Protein AF-A0A7W7AE46-F1 (afdb_monomer)

Structure (mmCIF, N/CA/C/O backbone):
data_AF-A0A7W7AE46-F1
#
_entry.id   AF-A0A7W7AE46-F1
#
loop_
_atom_site.group_PDB
_atom_site.id
_atom_site.type_symbol
_atom_site.label_atom_id
_atom_site.label_alt_id
_atom_site.label_comp_id
_atom_site.label_asym_id
_atom_site.label_entity_id
_atom_site.label_seq_id
_atom_site.pdbx_PDB_ins_code
_atom_site.Cartn_x
_atom_site.Cartn_y
_atom_site.Cartn_z
_atom_site.occupancy
_atom_site.B_iso_or_equiv
_atom_site.auth_seq_id
_atom_site.auth_comp_id
_atom_site.auth_asym_id
_atom_site.auth_atom_id
_atom_site.pdbx_PDB_model_num
ATOM 1 N N . MET A 1 1 ? 13.592 -5.765 4.347 1.00 70.12 1 MET A N 1
ATOM 2 C CA . MET A 1 1 ? 13.358 -6.942 3.480 1.00 70.12 1 MET A CA 1
ATOM 3 C C . MET A 1 1 ? 14.577 -7.118 2.583 1.00 70.12 1 MET A C 1
ATOM 5 O O . MET A 1 1 ? 15.063 -6.105 2.093 1.00 70.12 1 MET A O 1
ATOM 9 N N . ARG A 1 2 ? 15.098 -8.344 2.416 1.00 72.94 2 ARG A N 1
ATOM 10 C CA . ARG A 1 2 ? 16.173 -8.629 1.443 1.00 72.94 2 ARG A CA 1
ATOM 11 C C . ARG A 1 2 ? 15.575 -8.665 0.031 1.00 72.94 2 ARG A C 1
ATOM 13 O O . ARG A 1 2 ? 14.439 -9.100 -0.109 1.00 72.94 2 ARG A O 1
ATOM 20 N N . ASP A 1 3 ? 16.308 -8.174 -0.962 1.00 80.75 3 ASP A N 1
ATOM 21 C CA . ASP A 1 3 ? 15.956 -8.235 -2.391 1.00 80.75 3 ASP A CA 1
ATOM 22 C C . ASP A 1 3 ? 14.600 -7.622 -2.791 1.00 80.75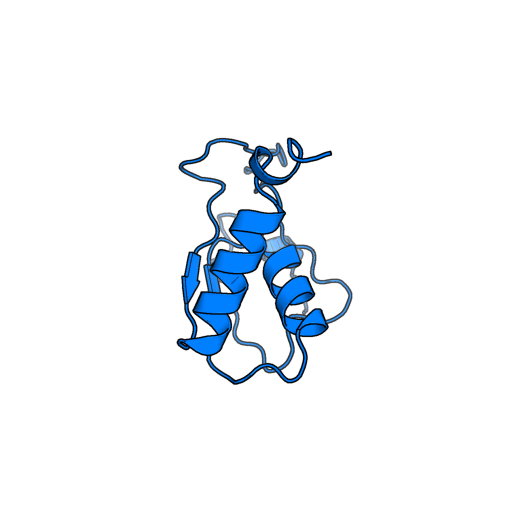 3 ASP A C 1
ATOM 24 O O . ASP A 1 3 ? 13.996 -8.015 -3.784 1.00 80.75 3 ASP A O 1
ATOM 28 N N . LYS A 1 4 ? 14.123 -6.616 -2.049 1.00 78.81 4 LYS A N 1
ATOM 29 C CA . LYS A 1 4 ? 12.846 -5.920 -2.311 1.00 78.81 4 LYS A CA 1
ATOM 30 C C . LYS A 1 4 ? 12.703 -5.367 -3.742 1.00 78.81 4 LYS A C 1
ATOM 32 O O . LYS A 1 4 ? 11.583 -5.185 -4.198 1.00 78.81 4 LYS A O 1
ATOM 37 N N . GLU A 1 5 ? 13.813 -5.096 -4.427 1.00 82.88 5 GLU A N 1
ATOM 38 C CA . GLU A 1 5 ? 13.837 -4.580 -5.804 1.00 82.88 5 GLU A CA 1
ATOM 39 C C . GLU A 1 5 ? 13.337 -5.615 -6.818 1.00 82.88 5 GLU A C 1
ATOM 41 O O . GLU A 1 5 ? 12.698 -5.246 -7.799 1.00 82.88 5 GLU A O 1
ATOM 46 N N . LYS A 1 6 ? 13.518 -6.914 -6.531 1.00 88.31 6 LYS A N 1
ATOM 47 C CA . LYS A 1 6 ? 13.016 -8.009 -7.376 1.00 88.31 6 LYS A CA 1
ATOM 48 C C . LYS A 1 6 ? 11.494 -8.047 -7.450 1.00 88.31 6 LYS A C 1
ATOM 50 O O . LYS A 1 6 ? 10.950 -8.586 -8.395 1.00 88.31 6 LYS A O 1
ATOM 55 N N . LEU A 1 7 ? 10.789 -7.442 -6.493 1.00 88.62 7 LEU A N 1
ATOM 56 C CA . LEU A 1 7 ? 9.324 -7.399 -6.498 1.00 88.62 7 LEU A CA 1
ATOM 57 C C . LEU A 1 7 ? 8.732 -6.578 -7.652 1.00 88.62 7 LEU A C 1
ATOM 59 O O . LEU A 1 7 ? 7.523 -6.630 -7.864 1.00 88.62 7 LEU A O 1
ATOM 63 N N . LEU A 1 8 ? 9.553 -5.780 -8.339 1.00 88.56 8 LEU A N 1
ATOM 64 C CA . LEU A 1 8 ? 9.163 -5.082 -9.564 1.00 88.56 8 LEU A CA 1
ATOM 65 C C . LEU A 1 8 ? 9.417 -5.921 -10.819 1.00 88.56 8 LEU A C 1
ATOM 67 O O . LEU A 1 8 ? 8.919 -5.569 -11.882 1.00 88.56 8 LEU A O 1
ATOM 71 N N . ASP A 1 9 ? 10.179 -7.007 -10.699 1.00 89.75 9 ASP A N 1
ATOM 72 C CA . ASP A 1 9 ? 10.444 -7.927 -11.793 1.00 89.75 9 ASP A CA 1
ATOM 73 C C . ASP A 1 9 ? 9.234 -8.846 -12.003 1.00 89.75 9 ASP A C 1
ATOM 75 O O . ASP A 1 9 ? 8.712 -9.481 -11.079 1.00 89.75 9 ASP A O 1
ATOM 79 N N . GLU A 1 10 ? 8.795 -8.939 -13.250 1.00 87.06 10 GLU A N 1
ATOM 80 C CA . GLU A 1 10 ? 7.722 -9.833 -13.660 1.00 87.06 10 GLU A CA 1
ATOM 81 C C . GLU A 1 10 ? 8.101 -11.308 -13.447 1.00 87.06 10 GLU A C 1
ATOM 83 O O . GLU A 1 10 ? 7.235 -12.118 -13.111 1.00 87.06 10 GLU A O 1
ATOM 88 N N . ALA A 1 11 ? 9.392 -11.643 -13.553 1.00 91.19 11 ALA A N 1
ATOM 89 C CA . ALA A 1 11 ? 9.912 -12.991 -13.349 1.00 91.19 11 ALA A CA 1
ATOM 90 C C . ALA A 1 11 ? 9.939 -13.427 -11.875 1.00 91.19 11 ALA A C 1
ATOM 92 O O . ALA A 1 11 ? 9.973 -14.627 -11.594 1.00 91.19 11 ALA A O 1
ATOM 93 N N . GLU A 1 12 ? 9.922 -12.490 -10.924 1.00 92.19 12 GLU A N 1
ATOM 94 C CA . GLU A 1 12 ? 9.833 -12.820 -9.502 1.00 92.19 12 GLU A CA 1
ATOM 95 C C . GLU A 1 12 ? 8.425 -13.357 -9.209 1.00 92.19 12 GLU A C 1
ATOM 97 O O . GLU A 1 12 ? 7.466 -12.642 -9.456 1.00 92.19 12 GLU A O 1
ATOM 102 N N . PRO A 1 13 ? 8.225 -14.578 -8.690 1.00 92.50 13 PRO A N 1
ATOM 103 C CA . PRO A 1 13 ? 6.881 -15.088 -8.404 1.00 92.50 13 PRO A CA 1
ATOM 104 C C . PRO A 1 13 ? 6.271 -14.524 -7.110 1.00 92.50 13 PRO A C 1
ATOM 106 O O . PRO A 1 13 ? 5.066 -14.665 -6.885 1.00 92.50 13 PRO A O 1
ATOM 109 N N . LEU A 1 14 ? 7.067 -13.906 -6.227 1.00 90.81 14 LEU A N 1
ATOM 110 C CA . LEU A 1 14 ? 6.575 -13.355 -4.967 1.00 90.81 14 LEU A CA 1
ATOM 111 C C . LEU A 1 14 ? 5.641 -12.154 -5.207 1.00 90.81 14 LEU A C 1
ATOM 113 O O . LEU A 1 14 ? 6.050 -11.097 -5.690 1.00 90.81 14 LEU A O 1
ATOM 117 N N . ARG A 1 15 ? 4.366 -12.314 -4.832 1.00 90.00 15 ARG A N 1
ATOM 118 C CA . ARG A 1 15 ? 3.316 -11.278 -4.950 1.00 90.00 15 ARG A CA 1
ATOM 119 C C . ARG A 1 15 ? 2.627 -10.932 -3.632 1.00 90.00 15 ARG A C 1
ATOM 121 O O . ARG A 1 15 ? 2.007 -9.881 -3.525 1.00 90.00 15 ARG A O 1
ATOM 128 N N . PHE A 1 16 ? 2.752 -11.795 -2.626 1.00 90.50 16 PHE A N 1
ATOM 129 C CA . PHE A 1 16 ? 2.085 -11.639 -1.336 1.00 90.50 16 PHE A CA 1
ATOM 130 C C . PHE A 1 16 ? 3.109 -11.453 -0.228 1.00 90.50 16 PHE A C 1
ATOM 132 O O . PHE A 1 16 ? 4.051 -12.233 -0.091 1.00 90.50 16 PHE A O 1
ATOM 139 N N . LEU A 1 17 ? 2.907 -10.414 0.576 1.00 88.00 17 LEU A N 1
ATOM 140 C CA . LEU A 1 17 ? 3.791 -10.051 1.673 1.00 88.00 17 LEU A CA 1
ATOM 141 C C . LEU A 1 17 ? 2.966 -9.942 2.946 1.00 88.00 17 LEU A C 1
ATOM 143 O O . LEU A 1 17 ? 2.043 -9.135 3.033 1.00 88.00 17 LEU A O 1
ATOM 147 N N . PHE A 1 18 ? 3.336 -10.730 3.947 1.00 87.19 18 PHE A N 1
ATOM 148 C CA . PHE A 1 18 ? 2.742 -10.668 5.275 1.00 87.19 18 PHE A CA 1
ATOM 149 C C . PHE A 1 18 ? 3.734 -10.012 6.220 1.00 87.19 18 PHE A C 1
ATOM 151 O O . PHE A 1 18 ? 4.906 -10.388 6.266 1.00 87.19 18 PHE A O 1
ATOM 158 N N . SER A 1 19 ? 3.277 -9.017 6.975 1.00 80.38 19 SER A N 1
ATOM 159 C CA . SER A 1 19 ? 4.143 -8.317 7.913 1.00 80.38 19 SER A CA 1
ATOM 160 C C . SER A 1 19 ? 3.406 -7.925 9.185 1.00 80.38 19 SER A C 1
ATOM 162 O O . SER A 1 19 ? 2.311 -7.373 9.142 1.00 80.38 19 SER A O 1
ATOM 164 N N . HIS A 1 20 ? 4.052 -8.149 10.332 1.00 75.12 20 HIS A N 1
ATOM 165 C CA . HIS A 1 20 ? 3.568 -7.693 11.640 1.00 75.12 20 HIS A CA 1
ATOM 166 C C . HIS A 1 20 ? 3.816 -6.189 11.873 1.00 75.12 20 HIS A C 1
ATOM 168 O O . HIS A 1 20 ? 3.315 -5.576 12.814 1.00 75.12 20 HIS A O 1
ATOM 174 N N . SER A 1 21 ? 4.632 -5.553 11.043 1.00 67.25 21 SER A N 1
ATOM 175 C CA . SER A 1 21 ? 4.816 -4.103 11.035 1.00 67.25 21 SER A CA 1
ATOM 176 C C . SER A 1 21 ? 4.687 -3.654 9.593 1.00 67.25 21 SER A C 1
ATOM 178 O O . SER A 1 21 ? 5.405 -4.196 8.754 1.00 67.25 21 SER A O 1
ATOM 180 N N . ALA A 1 22 ? 3.794 -2.702 9.299 1.00 62.19 22 ALA A N 1
ATOM 181 C CA . ALA A 1 22 ? 3.774 -2.028 8.000 1.00 62.19 22 ALA A CA 1
ATOM 182 C C . ALA A 1 22 ? 5.228 -1.743 7.604 1.00 62.19 22 ALA A C 1
ATOM 184 O O . ALA A 1 22 ? 5.998 -1.248 8.430 1.00 62.19 22 ALA A O 1
ATOM 185 N N . LEU A 1 23 ? 5.619 -2.271 6.446 1.00 63.53 23 LEU A N 1
ATOM 186 C CA . LEU A 1 23 ? 6.998 -2.570 6.075 1.00 63.53 23 LEU A CA 1
ATOM 187 C C . LEU A 1 23 ? 7.917 -1.400 6.463 1.00 63.53 23 LEU A C 1
ATOM 189 O O . LEU A 1 23 ? 7.744 -0.283 5.987 1.00 63.53 23 LEU A O 1
ATOM 193 N N . ARG A 1 24 ? 8.819 -1.659 7.422 1.00 58.94 24 ARG A N 1
ATOM 194 C CA . ARG A 1 24 ? 9.675 -0.640 8.052 1.00 58.94 24 ARG A CA 1
ATOM 195 C C . ARG A 1 24 ? 10.551 0.083 7.019 1.00 58.94 24 ARG A C 1
ATOM 197 O O . ARG A 1 24 ? 10.676 -0.359 5.878 1.00 58.94 24 ARG A O 1
ATOM 204 N N . GLU A 1 25 ? 11.162 1.176 7.475 1.00 55.38 25 GLU A N 1
ATOM 205 C CA . GLU A 1 25 ? 12.089 2.065 6.765 1.00 55.38 25 GLU A CA 1
ATOM 206 C C . GLU A 1 25 ? 12.829 1.399 5.588 1.00 55.38 25 GLU A C 1
ATOM 208 O O . GLU A 1 25 ? 13.474 0.355 5.723 1.00 55.38 25 GLU A O 1
ATOM 213 N N . GLY A 1 26 ? 12.685 1.997 4.404 1.00 62.88 26 GLY A N 1
ATOM 214 C CA . GLY A 1 26 ? 13.223 1.469 3.153 1.00 62.88 26 GLY A CA 1
ATOM 215 C C . GLY A 1 26 ? 12.251 0.606 2.342 1.00 62.88 26 GLY A C 1
ATOM 216 O O . GLY A 1 26 ? 12.652 0.098 1.297 1.00 62.88 26 GLY A O 1
ATOM 217 N N . TRP A 1 27 ? 10.994 0.429 2.752 1.00 76.06 27 TRP A N 1
ATOM 218 C CA . TRP A 1 27 ? 9.963 -0.077 1.842 1.00 76.06 27 TRP A CA 1
ATOM 219 C C . TRP A 1 27 ? 9.563 0.997 0.826 1.00 76.06 27 TRP A C 1
ATOM 221 O O . TRP A 1 27 ? 8.972 2.015 1.184 1.00 76.06 27 TRP A O 1
ATOM 231 N N . ASP A 1 28 ? 9.903 0.765 -0.441 1.00 78.06 28 ASP A N 1
ATOM 232 C CA . ASP A 1 28 ? 9.652 1.706 -1.532 1.00 78.06 28 ASP A CA 1
ATOM 233 C C . ASP A 1 28 ? 9.180 0.981 -2.800 1.00 78.06 28 ASP A C 1
ATOM 235 O O . ASP A 1 28 ? 9.767 1.118 -3.866 1.00 78.06 28 ASP A O 1
ATOM 239 N N . ASN A 1 29 ? 8.143 0.144 -2.675 1.00 88.44 29 ASN A N 1
ATOM 240 C CA . ASN A 1 29 ? 7.524 -0.495 -3.835 1.00 88.44 29 ASN A CA 1
ATOM 241 C C . ASN A 1 29 ? 6.305 0.335 -4.293 1.00 88.44 29 ASN A C 1
ATOM 243 O O . ASN A 1 29 ? 5.344 0.440 -3.529 1.00 88.44 29 ASN A O 1
ATOM 247 N N . PRO A 1 30 ? 6.329 0.954 -5.488 1.00 91.06 30 PRO A N 1
ATOM 248 C CA . PRO A 1 30 ? 5.180 1.679 -6.033 1.00 91.06 30 PRO A CA 1
ATOM 2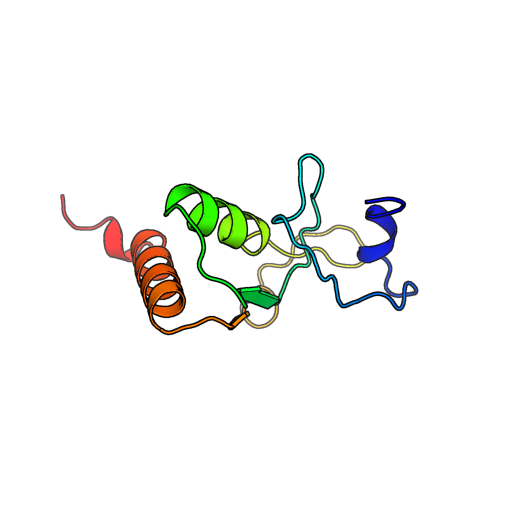49 C C . PRO A 1 30 ? 4.046 0.777 -6.546 1.00 91.06 30 PRO A C 1
ATOM 251 O O . PRO A 1 30 ? 2.944 1.266 -6.754 1.00 91.06 30 PRO A O 1
ATOM 254 N N . ASN A 1 31 ? 4.291 -0.519 -6.734 1.00 93.31 31 ASN A N 1
ATOM 255 C CA . ASN A 1 31 ? 3.351 -1.489 -7.297 1.00 93.31 31 ASN A CA 1
ATOM 256 C C . ASN A 1 31 ? 2.613 -2.247 -6.183 1.00 93.31 31 ASN A C 1
ATOM 258 O O . ASN A 1 31 ? 2.587 -3.477 -6.143 1.00 93.31 31 ASN A O 1
ATOM 262 N N . VAL A 1 32 ? 2.029 -1.500 -5.244 1.00 91.50 32 VAL A N 1
ATOM 263 C CA . VAL A 1 32 ? 1.186 -2.042 -4.171 1.00 91.50 32 VAL A CA 1
ATOM 264 C C . VAL A 1 32 ? -0.271 -1.772 -4.521 1.00 91.50 32 VAL A C 1
ATOM 266 O O . VAL A 1 32 ? -0.748 -0.652 -4.396 1.00 91.50 32 VAL A O 1
ATOM 269 N N . PHE A 1 33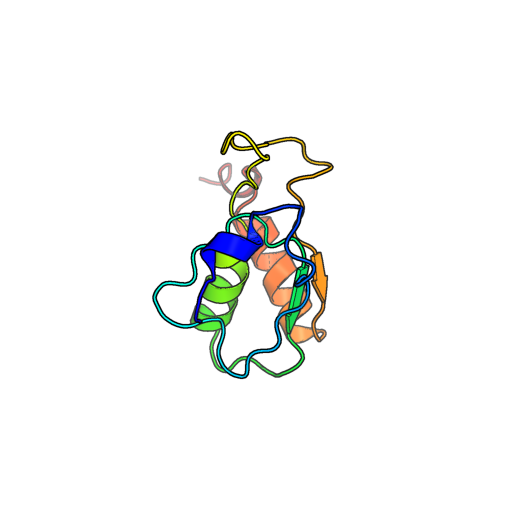 ? -0.983 -2.815 -4.941 1.00 93.06 33 PHE A N 1
ATOM 270 C CA . PHE A 1 33 ? -2.377 -2.704 -5.393 1.00 93.06 33 PHE A CA 1
ATOM 271 C C . PHE A 1 33 ? -3.396 -3.153 -4.348 1.00 93.06 33 PHE A C 1
ATOM 273 O O . PHE A 1 33 ? -4.588 -2.883 -4.484 1.00 93.06 33 PHE A O 1
ATOM 280 N N . GLN A 1 34 ? -2.949 -3.845 -3.300 1.00 92.44 34 GLN A N 1
ATOM 281 C CA . GLN A 1 34 ? -3.821 -4.322 -2.240 1.00 92.44 34 GLN A CA 1
ATOM 282 C C . GLN A 1 34 ? -3.153 -4.175 -0.878 1.00 92.44 34 GLN A C 1
ATOM 284 O O . GLN A 1 34 ? -1.994 -4.550 -0.695 1.00 92.44 34 GLN A O 1
ATOM 289 N N . ILE A 1 35 ? -3.910 -3.655 0.083 1.00 90.38 35 ILE A N 1
ATOM 290 C CA . ILE A 1 35 ? -3.535 -3.624 1.493 1.00 90.38 35 ILE A CA 1
ATOM 291 C C . ILE A 1 35 ? -4.617 -4.354 2.269 1.00 90.38 35 ILE A C 1
ATOM 293 O O . ILE A 1 35 ? -5.791 -4.002 2.198 1.00 90.38 35 ILE A O 1
ATOM 297 N N . CYS A 1 36 ? -4.205 -5.372 3.018 1.00 89.62 36 CYS A N 1
ATOM 298 C CA . CYS A 1 36 ? -5.082 -6.107 3.912 1.00 89.62 36 CYS A CA 1
ATOM 299 C C . CYS A 1 36 ? -4.697 -5.807 5.364 1.00 89.62 36 CYS A C 1
ATOM 301 O O . CYS A 1 36 ? -3.649 -6.247 5.844 1.00 89.62 36 CYS A O 1
ATOM 303 N N . ALA A 1 37 ? -5.526 -5.026 6.054 1.00 85.50 37 ALA A N 1
ATOM 304 C CA . ALA A 1 37 ? -5.355 -4.707 7.463 1.00 85.50 37 ALA A CA 1
ATOM 305 C C . ALA A 1 37 ? -6.153 -5.715 8.305 1.00 85.50 37 ALA A C 1
ATOM 307 O O . ALA A 1 37 ? -7.317 -5.508 8.619 1.00 85.50 37 ALA A O 1
ATOM 308 N N . LEU A 1 38 ? -5.506 -6.831 8.658 1.00 81.12 38 LEU A N 1
ATOM 309 C CA . LEU A 1 38 ? -6.107 -7.921 9.448 1.00 81.12 38 LEU A CA 1
ATOM 310 C C . LEU A 1 38 ? -6.130 -7.663 10.963 1.00 81.12 38 LEU A C 1
ATOM 312 O O . LEU A 1 38 ? -6.569 -8.517 11.729 1.00 81.12 38 LEU A O 1
ATOM 316 N N . ARG A 1 39 ? -5.582 -6.533 11.410 1.00 78.00 39 ARG A N 1
ATOM 317 C CA . ARG A 1 39 ? -5.492 -6.176 12.824 1.00 78.00 39 ARG A CA 1
ATOM 318 C C . ARG A 1 39 ? -5.871 -4.724 13.021 1.00 78.00 39 ARG A C 1
ATOM 320 O O . ARG A 1 39 ? -5.601 -3.889 12.155 1.00 78.00 39 ARG A O 1
ATOM 327 N N . GLU A 1 40 ? -6.325 -4.428 14.226 1.00 74.31 40 GLU A N 1
ATOM 328 C CA . GLU A 1 40 ? -6.566 -3.062 14.652 1.00 74.31 40 GLU A CA 1
ATOM 329 C C . GLU A 1 40 ? -5.246 -2.270 14.662 1.00 74.31 40 GLU A C 1
ATOM 331 O O . GLU A 1 40 ? -4.211 -2.703 15.189 1.00 74.31 40 GLU A O 1
ATOM 336 N N . MET A 1 41 ? -5.250 -1.111 14.007 1.00 75.38 41 MET A N 1
ATOM 337 C CA . MET A 1 41 ? -4.090 -0.225 13.960 1.00 75.38 41 MET A CA 1
ATOM 338 C C . MET A 1 41 ? -4.191 0.831 15.057 1.00 75.38 41 MET A C 1
ATOM 340 O O . MET A 1 41 ? -5.161 1.582 15.104 1.00 75.38 41 MET A O 1
ATOM 344 N N . ALA A 1 42 ? -3.139 0.925 15.876 1.00 72.62 42 ALA A N 1
ATOM 345 C CA . ALA A 1 42 ? -3.129 1.694 17.121 1.00 72.62 42 ALA A CA 1
ATOM 346 C C . ALA A 1 42 ? -3.308 3.216 16.974 1.00 72.62 42 ALA A C 1
ATOM 348 O O . ALA A 1 42 ? -3.731 3.861 17.925 1.00 72.62 42 ALA A O 1
ATOM 349 N N . THR A 1 43 ? -2.945 3.816 15.832 1.00 83.94 43 THR A N 1
ATOM 350 C CA . THR A 1 43 ? -3.081 5.270 15.628 1.00 83.94 43 THR A CA 1
ATOM 351 C C . THR A 1 43 ? -3.487 5.599 14.202 1.00 83.94 43 THR A C 1
ATOM 353 O O . THR A 1 43 ? -3.012 4.955 13.263 1.00 83.94 43 THR A O 1
ATOM 356 N N . GLU A 1 44 ? -4.281 6.657 14.035 1.00 84.31 44 GLU A N 1
ATOM 357 C CA . GLU A 1 44 ? -4.667 7.215 12.733 1.00 84.31 44 GLU A CA 1
ATOM 358 C C . GLU A 1 44 ? -3.443 7.537 11.858 1.00 84.31 44 GLU A C 1
ATOM 360 O O . GLU A 1 44 ? -3.383 7.168 10.685 1.00 84.31 44 GLU A O 1
ATOM 365 N N . ARG A 1 45 ? -2.393 8.122 12.454 1.00 85.44 45 ARG A N 1
ATOM 366 C CA . ARG A 1 45 ? -1.119 8.401 11.773 1.00 85.44 45 ARG A CA 1
ATOM 367 C C . ARG A 1 45 ? -0.531 7.149 11.122 1.00 85.44 45 ARG A C 1
ATOM 369 O O . ARG A 1 45 ? -0.066 7.210 9.986 1.00 85.44 45 ARG A O 1
ATOM 376 N N . SER A 1 46 ? -0.546 6.017 11.825 1.00 83.75 46 SER A N 1
ATOM 377 C CA . SER A 1 46 ? -0.061 4.750 11.275 1.00 83.75 46 SER A CA 1
ATOM 378 C C . SER A 1 46 ? -0.945 4.243 10.134 1.00 83.75 46 SER A C 1
ATOM 380 O O . SER A 1 46 ? -0.413 3.698 9.168 1.00 83.75 46 SER A O 1
ATOM 382 N N . ARG A 1 47 ? -2.270 4.439 10.215 1.00 86.62 47 ARG A N 1
ATOM 383 C CA . ARG A 1 47 ? -3.207 4.075 9.138 1.00 86.62 47 ARG A CA 1
ATOM 384 C C . ARG A 1 47 ? -2.924 4.885 7.877 1.00 86.62 47 ARG A C 1
ATOM 386 O O . ARG A 1 47 ? -2.722 4.302 6.814 1.00 86.62 47 ARG A O 1
ATOM 393 N N . ARG A 1 48 ? -2.794 6.209 8.023 1.00 87.50 48 ARG A N 1
ATOM 394 C CA . ARG A 1 48 ? -2.478 7.140 6.929 1.00 87.50 48 ARG A CA 1
ATOM 395 C C . ARG A 1 48 ? -1.142 6.809 6.265 1.00 87.50 48 ARG A C 1
ATOM 397 O O . ARG A 1 48 ? -1.050 6.808 5.043 1.00 87.50 48 ARG A O 1
ATOM 404 N N . GLN A 1 49 ? -0.115 6.483 7.051 1.00 85.44 49 GLN A N 1
ATOM 405 C CA . GLN A 1 49 ? 1.187 6.074 6.514 1.00 85.44 49 GLN A CA 1
ATOM 406 C C . GLN A 1 49 ? 1.100 4.772 5.711 1.00 85.44 49 GLN A C 1
ATOM 408 O O . GLN A 1 49 ? 1.637 4.713 4.607 1.00 85.44 49 GLN A O 1
ATOM 413 N N . LEU A 1 50 ? 0.403 3.753 6.229 1.00 85.31 50 LEU A N 1
ATOM 414 C CA . LEU A 1 50 ? 0.216 2.483 5.526 1.00 85.31 50 LEU A CA 1
ATOM 415 C C . LEU A 1 50 ? -0.472 2.691 4.169 1.00 85.31 50 LEU A C 1
ATOM 417 O O . LEU A 1 50 ? 0.056 2.234 3.157 1.00 85.31 50 LEU A O 1
ATOM 421 N N . LEU A 1 51 ? -1.590 3.425 4.135 1.00 87.62 51 LEU A N 1
ATOM 422 C CA . LEU A 1 51 ? -2.284 3.745 2.882 1.00 87.62 51 LEU A CA 1
ATOM 423 C C . LEU A 1 51 ? -1.408 4.576 1.940 1.00 87.62 51 LEU A C 1
ATOM 425 O O . LEU A 1 51 ? -1.339 4.281 0.751 1.00 87.62 51 LEU A O 1
ATOM 429 N N . GLY A 1 52 ? -0.654 5.543 2.467 1.00 87.56 52 GLY A N 1
ATOM 430 C CA . GLY A 1 52 ? 0.277 6.355 1.683 1.00 87.56 52 GLY A CA 1
ATOM 431 C C . GLY A 1 52 ? 1.337 5.543 0.927 1.00 87.56 52 GLY A C 1
ATOM 432 O O . GLY A 1 52 ? 1.781 5.965 -0.141 1.00 87.56 52 GLY A O 1
ATOM 433 N N . HIS A 1 53 ? 1.718 4.357 1.418 1.00 84.81 53 HIS A N 1
ATOM 434 C CA . HIS A 1 53 ? 2.595 3.450 0.670 1.00 84.81 53 HIS A CA 1
ATOM 435 C C . HIS A 1 53 ? 1.904 2.810 -0.542 1.00 84.81 53 HIS A C 1
ATOM 437 O O . HIS A 1 53 ? 2.575 2.563 -1.542 1.00 84.81 53 HIS A O 1
ATOM 443 N N . GLY A 1 54 ? 0.593 2.562 -0.467 1.00 88.25 54 GLY A N 1
ATOM 444 C CA . GLY A 1 54 ? -0.210 1.995 -1.555 1.00 88.25 54 GLY A CA 1
ATOM 445 C C . GLY A 1 54 ? -0.745 3.021 -2.559 1.00 88.25 54 GLY A C 1
ATOM 446 O O . GLY A 1 54 ? -1.096 2.656 -3.670 1.00 88.25 54 GLY A O 1
ATOM 447 N N . LEU A 1 55 ? -0.783 4.308 -2.203 1.00 89.31 55 LEU A N 1
ATOM 448 C CA . LEU A 1 55 ? -1.299 5.389 -3.064 1.00 89.31 55 LEU A CA 1
ATOM 449 C C . LEU A 1 55 ? -0.293 5.909 -4.105 1.00 89.31 55 LEU A C 1
ATOM 451 O O . LEU A 1 55 ? -0.521 6.920 -4.771 1.00 89.31 55 LEU A O 1
ATOM 455 N N . ARG A 1 56 ? 0.861 5.259 -4.241 1.00 89.81 56 ARG A N 1
ATOM 456 C CA . ARG A 1 56 ? 1.888 5.662 -5.203 1.00 89.81 56 ARG A CA 1
ATOM 457 C C . ARG A 1 56 ? 1.483 5.231 -6.606 1.00 89.81 56 ARG A C 1
ATOM 459 O O . ARG A 1 56 ? 0.942 4.151 -6.795 1.00 89.81 56 ARG A O 1
ATOM 466 N N . LEU A 1 57 ? 1.813 6.052 -7.603 1.00 93.00 57 LEU A N 1
ATOM 467 C CA . LEU A 1 57 ? 1.593 5.671 -8.998 1.00 93.00 57 LEU A CA 1
ATOM 468 C C . LEU A 1 57 ? 2.447 4.439 -9.340 1.00 93.00 57 LEU A C 1
ATOM 470 O O . LEU A 1 57 ? 3.673 4.524 -9.186 1.00 93.00 57 LEU A O 1
ATOM 474 N N . PRO A 1 58 ? 1.850 3.341 -9.824 1.00 94.25 58 PRO A N 1
ATOM 475 C CA . PRO A 1 58 ? 2.596 2.148 -10.191 1.00 94.25 58 PRO A CA 1
ATOM 476 C C . PRO A 1 58 ? 3.520 2.431 -11.377 1.00 94.25 58 PRO A C 1
ATOM 478 O O . PRO A 1 58 ? 3.300 3.368 -12.151 1.00 94.25 58 PRO A O 1
ATOM 481 N N . VAL A 1 59 ? 4.567 1.627 -11.511 1.00 94.44 59 VAL A N 1
ATOM 482 C CA . VAL A 1 59 ? 5.508 1.659 -12.633 1.00 94.44 59 VAL A CA 1
ATOM 483 C C . VAL A 1 59 ? 5.385 0.395 -13.475 1.00 94.44 59 VAL A C 1
ATOM 485 O O . VAL A 1 59 ? 5.088 -0.678 -12.950 1.00 94.44 59 VAL A O 1
ATOM 488 N N . ASP A 1 60 ? 5.613 0.532 -14.776 1.00 91.69 60 ASP A N 1
ATOM 489 C CA . ASP A 1 60 ? 5.766 -0.602 -15.689 1.00 91.69 60 ASP A CA 1
ATOM 490 C C . ASP A 1 60 ? 7.218 -1.122 -15.728 1.00 91.69 60 ASP A C 1
ATOM 492 O O . ASP A 1 60 ? 8.104 -0.619 -15.031 1.00 91.69 60 ASP A O 1
ATOM 496 N N . ASN A 1 61 ? 7.471 -2.117 -16.582 1.00 89.06 61 ASN A N 1
ATOM 497 C CA . ASN A 1 61 ? 8.787 -2.740 -16.768 1.00 89.06 61 ASN A CA 1
ATOM 498 C C . ASN A 1 61 ? 9.850 -1.770 -17.336 1.00 89.06 61 ASN A C 1
ATOM 500 O O . ASN A 1 61 ? 11.034 -2.098 -17.363 1.00 89.06 61 ASN A O 1
ATOM 504 N N . HIS A 1 62 ? 9.453 -0.571 -17.775 1.00 90.81 62 HIS A N 1
ATOM 505 C CA . HIS A 1 62 ? 10.350 0.505 -18.202 1.00 90.81 62 HIS A CA 1
ATOM 506 C C . HIS A 1 62 ? 10.544 1.572 -17.114 1.00 90.81 62 HIS A C 1
ATOM 508 O O . HIS A 1 62 ? 11.087 2.643 -17.389 1.00 90.81 62 HIS A O 1
ATOM 514 N N . ALA A 1 63 ? 10.100 1.294 -15.883 1.00 89.00 63 ALA A N 1
ATOM 515 C CA . ALA A 1 63 ? 10.085 2.220 -14.755 1.00 89.00 63 ALA A CA 1
ATOM 516 C C . ALA A 1 63 ? 9.255 3.498 -15.005 1.00 89.00 63 ALA A C 1
ATOM 518 O O . ALA A 1 63 ? 9.409 4.498 -14.294 1.00 89.00 63 ALA A O 1
ATOM 519 N N . LEU A 1 64 ? 8.343 3.483 -15.986 1.00 93.81 64 LEU A N 1
ATOM 520 C CA . LEU A 1 64 ? 7.474 4.615 -16.287 1.00 93.81 64 LEU A CA 1
ATOM 521 C C . LEU A 1 64 ? 6.214 4.561 -15.425 1.00 93.81 64 LEU A C 1
ATOM 523 O O . LEU A 1 64 ? 5.536 3.539 -15.330 1.00 93.81 64 LEU A O 1
ATOM 527 N N . ARG A 1 65 ? 5.876 5.695 -14.804 1.00 94.88 65 ARG A N 1
ATOM 528 C CA . ARG A 1 65 ? 4.688 5.828 -13.950 1.00 94.88 65 ARG A CA 1
ATOM 529 C C . ARG A 1 65 ? 3.414 5.734 -14.792 1.00 94.88 65 ARG A C 1
ATOM 531 O O . ARG A 1 65 ? 3.241 6.494 -15.746 1.00 94.88 65 ARG A O 1
ATOM 538 N N . ARG A 1 66 ? 2.488 4.861 -14.400 1.00 93.50 66 ARG A N 1
ATOM 539 C CA . ARG A 1 66 ? 1.180 4.675 -15.041 1.00 93.50 66 ARG A CA 1
ATOM 540 C C . ARG A 1 66 ? 0.098 5.401 -14.244 1.00 93.50 66 ARG A C 1
ATOM 542 O O . ARG A 1 66 ? 0.027 5.269 -13.028 1.00 93.50 66 ARG A O 1
ATOM 549 N N . ARG A 1 67 ? -0.736 6.175 -14.945 1.00 91.88 67 ARG A N 1
ATOM 550 C CA . ARG A 1 67 ? -1.859 6.952 -14.377 1.00 91.88 67 ARG A CA 1
ATOM 551 C C . ARG A 1 67 ? -3.234 6.404 -14.754 1.00 91.88 67 ARG A C 1
ATOM 553 O O . ARG A 1 67 ? -4.236 7.016 -14.417 1.00 91.88 67 ARG A O 1
ATOM 560 N N . ASP A 1 68 ? -3.264 5.307 -15.501 1.00 91.38 68 ASP A N 1
ATOM 561 C CA . ASP A 1 68 ? -4.504 4.655 -15.910 1.00 91.38 68 ASP A CA 1
ATOM 562 C C . ASP A 1 68 ? -5.307 4.268 -14.664 1.00 91.38 68 ASP A C 1
ATOM 564 O O . ASP A 1 68 ? -4.801 3.515 -13.835 1.00 91.38 68 ASP A O 1
ATOM 568 N N . GLU A 1 69 ? -6.525 4.789 -14.521 1.00 84.00 69 GLU A N 1
ATOM 569 C CA . GLU A 1 69 ? -7.376 4.564 -13.345 1.00 84.00 69 GLU A CA 1
ATOM 570 C C . GLU A 1 69 ? -7.729 3.083 -13.143 1.00 84.00 69 GLU A C 1
ATOM 572 O O . GLU A 1 69 ? -7.921 2.640 -12.010 1.00 84.00 69 GLU A O 1
ATOM 577 N N . GLY A 1 70 ? -7.758 2.287 -14.218 1.00 87.50 70 GLY A N 1
ATOM 578 C CA . GLY A 1 70 ? -7.978 0.844 -14.129 1.00 87.50 70 GLY A CA 1
ATOM 579 C C . GLY A 1 70 ? -6.805 0.096 -13.488 1.00 87.50 70 GLY A C 1
ATOM 580 O O . GLY A 1 70 ? -7.004 -0.972 -12.905 1.00 87.50 70 GLY A O 1
ATOM 581 N N . ILE A 1 71 ? -5.598 0.665 -13.567 1.00 86.62 71 ILE A N 1
ATOM 582 C CA . ILE A 1 71 ? -4.351 0.085 -13.048 1.00 86.62 71 ILE A CA 1
ATOM 583 C C . ILE A 1 71 ? -3.968 0.729 -11.713 1.00 86.62 71 ILE A C 1
ATOM 585 O O . ILE A 1 71 ? -3.650 0.032 -10.755 1.00 86.62 71 ILE A O 1
ATOM 589 N N . ALA A 1 72 ? -4.002 2.057 -11.627 1.00 91.38 72 ALA A N 1
ATOM 590 C CA . ALA A 1 72 ? -3.614 2.851 -10.466 1.00 91.38 72 ALA A CA 1
ATOM 591 C C . ALA A 1 72 ? -4.721 2.874 -9.396 1.00 91.38 72 ALA A C 1
ATOM 593 O O . ALA A 1 72 ? -5.166 3.932 -8.958 1.00 91.38 72 ALA A O 1
ATOM 594 N N . ARG 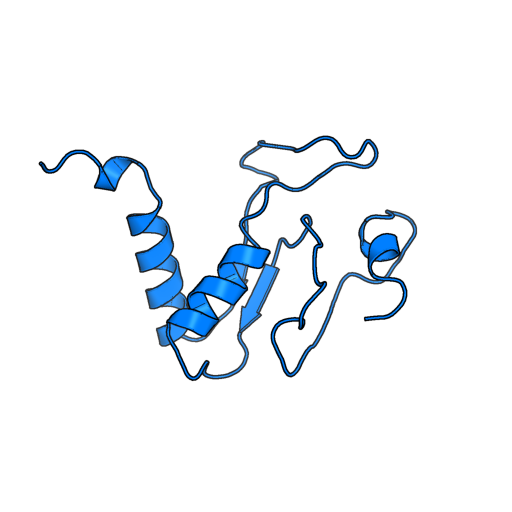A 1 73 ? -5.165 1.686 -8.979 1.00 92.00 73 ARG A N 1
ATOM 595 C CA . ARG A 1 73 ? -6.204 1.490 -7.970 1.00 92.00 73 ARG A CA 1
ATOM 596 C C . ARG A 1 73 ? -5.665 0.676 -6.801 1.00 92.00 73 ARG A C 1
ATOM 598 O O . ARG A 1 73 ? -5.205 -0.450 -6.980 1.00 92.00 73 ARG A O 1
ATOM 605 N N . LEU A 1 74 ? -5.794 1.231 -5.600 1.00 92.38 74 LEU A N 1
ATOM 606 C CA . LEU A 1 74 ? -5.495 0.548 -4.347 1.00 92.38 74 LEU A CA 1
ATOM 607 C C . LEU A 1 74 ? -6.777 -0.065 -3.774 1.00 92.38 74 LEU A C 1
ATOM 609 O O . LEU A 1 74 ? -7.741 0.642 -3.503 1.00 92.38 74 LEU A O 1
ATOM 613 N N . THR A 1 75 ? -6.781 -1.378 -3.560 1.00 92.31 75 THR A N 1
ATOM 614 C CA . THR A 1 75 ? -7.866 -2.080 -2.863 1.00 92.31 75 THR A CA 1
ATOM 615 C C . THR A 1 75 ? -7.515 -2.232 -1.389 1.00 92.31 75 THR A C 1
ATOM 617 O O . THR A 1 75 ? -6.502 -2.848 -1.049 1.00 92.31 75 THR A O 1
ATOM 620 N N . VAL A 1 76 ? -8.360 -1.707 -0.506 1.00 90.38 76 VAL A N 1
ATOM 621 C CA . VAL A 1 76 ? -8.195 -1.839 0.945 1.00 90.38 76 VAL A CA 1
ATOM 622 C C . VAL A 1 76 ? -9.170 -2.894 1.457 1.00 90.38 76 VAL A C 1
ATOM 624 O O . VAL A 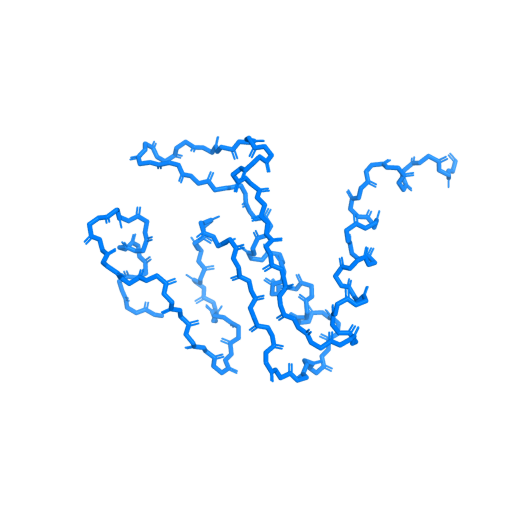1 76 ? -10.374 -2.785 1.255 1.00 90.38 76 VAL A O 1
ATOM 627 N N . ILE A 1 77 ? -8.642 -3.931 2.101 1.00 90.12 77 ILE A N 1
ATOM 628 C CA . ILE A 1 77 ? -9.421 -4.975 2.772 1.00 90.12 77 ILE A CA 1
ATOM 629 C C . ILE A 1 77 ? -9.180 -4.812 4.265 1.00 90.12 77 ILE A C 1
ATOM 631 O O . ILE A 1 77 ? -8.063 -5.034 4.735 1.00 90.12 77 ILE A O 1
ATOM 635 N N . ALA A 1 78 ? -10.203 -4.419 5.009 1.00 85.50 78 ALA A N 1
ATOM 636 C CA . ALA A 1 78 ? -10.072 -4.170 6.434 1.00 85.50 78 ALA A CA 1
ATOM 637 C C . ALA A 1 78 ? -11.401 -4.372 7.171 1.00 85.50 78 ALA A C 1
ATOM 639 O O . ALA A 1 78 ? -12.428 -4.648 6.548 1.00 85.50 78 ALA A O 1
ATOM 640 N N . ASP A 1 79 ? -11.363 -4.256 8.496 1.00 84.56 79 ASP A N 1
ATOM 641 C CA . ASP A 1 79 ? -12.571 -4.171 9.312 1.00 84.56 79 ASP A CA 1
ATOM 642 C C . ASP A 1 79 ? -13.334 -2.852 9.075 1.00 84.56 79 ASP A C 1
ATOM 644 O O . ASP A 1 79 ? -12.879 -1.956 8.359 1.00 84.56 79 ASP A O 1
ATOM 648 N N . THR A 1 80 ? -14.526 -2.740 9.666 1.00 81.69 80 THR A N 1
ATOM 649 C CA . THR A 1 80 ? -15.424 -1.590 9.482 1.00 81.69 80 THR A CA 1
ATOM 650 C C . THR A 1 80 ? -14.780 -0.257 9.873 1.00 81.69 80 THR A C 1
ATOM 652 O O . THR A 1 80 ? -14.987 0.751 9.198 1.00 81.69 80 THR A O 1
ATOM 655 N N . ASP A 1 81 ? -13.996 -0.242 10.951 1.00 82.56 81 ASP A N 1
ATOM 656 C CA . ASP A 1 81 ? -13.361 0.971 11.471 1.00 82.56 81 ASP A CA 1
ATOM 657 C C . ASP A 1 81 ? -12.287 1.491 10.506 1.00 82.56 81 ASP A C 1
ATOM 659 O O . ASP A 1 81 ? -12.253 2.670 10.147 1.00 82.56 81 ASP A O 1
ATOM 663 N N . TYR A 1 82 ? -11.442 0.597 9.998 1.00 83.12 82 TYR A N 1
ATOM 664 C CA . TYR A 1 82 ? -10.412 0.978 9.042 1.00 83.12 82 TYR A CA 1
ATOM 665 C C . TYR A 1 82 ? -10.978 1.286 7.647 1.00 83.12 82 TYR A C 1
ATOM 667 O O . TYR A 1 82 ? -10.446 2.157 6.958 1.00 83.12 82 TYR A O 1
ATOM 675 N N . ALA A 1 83 ? -12.050 0.606 7.226 1.00 83.31 83 ALA A N 1
ATOM 676 C CA . ALA A 1 83 ? -12.750 0.920 5.979 1.00 83.31 83 ALA A CA 1
ATOM 677 C C . ALA A 1 83 ? -13.303 2.354 5.999 1.00 83.31 83 ALA A C 1
ATOM 679 O O . ALA A 1 83 ? -13.056 3.115 5.067 1.00 83.31 83 ALA A O 1
ATOM 680 N N . THR A 1 84 ? -13.937 2.751 7.108 1.00 86.94 84 THR A N 1
ATOM 681 C CA . THR A 1 84 ? -14.461 4.114 7.300 1.00 86.94 84 THR A CA 1
ATOM 682 C C . THR A 1 84 ? -13.340 5.150 7.192 1.00 86.94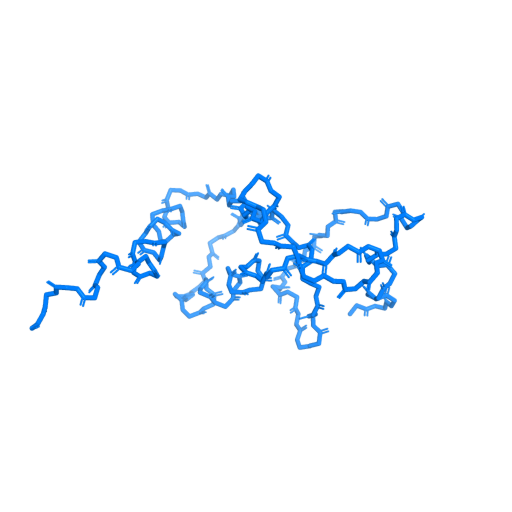 84 THR A C 1
ATOM 684 O O . THR A 1 84 ? -13.452 6.114 6.440 1.00 86.94 84 THR A O 1
ATOM 687 N N . PHE A 1 85 ? -12.206 4.900 7.854 1.00 86.62 85 PHE A N 1
ATOM 688 C CA . PHE A 1 85 ? -11.025 5.758 7.748 1.00 86.62 85 PHE A CA 1
ATOM 689 C C . PHE A 1 85 ? -10.497 5.887 6.303 1.00 86.62 85 PHE A C 1
ATOM 691 O O . PHE A 1 85 ? -10.070 6.966 5.889 1.00 86.62 85 PHE A O 1
ATOM 698 N N . ALA A 1 86 ? -10.491 4.798 5.526 1.00 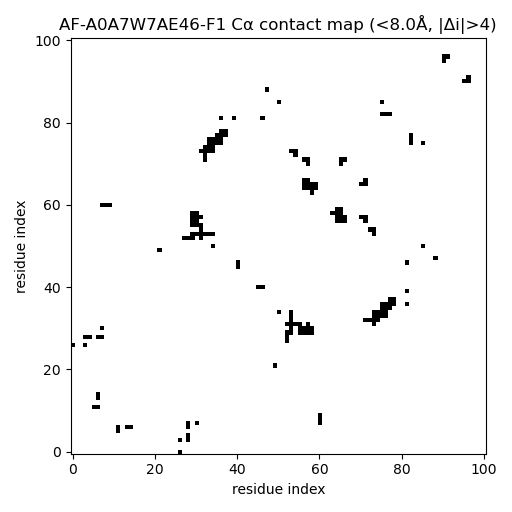85.88 86 ALA A N 1
ATOM 699 C CA . ALA A 1 86 ? -10.035 4.827 4.136 1.00 85.88 86 ALA A CA 1
ATOM 700 C C . ALA A 1 86 ? -10.961 5.674 3.242 1.00 85.88 86 ALA A C 1
ATOM 702 O O . ALA A 1 86 ? -10.465 6.437 2.410 1.00 85.88 86 ALA A O 1
ATOM 703 N N . ASP A 1 87 ? -12.275 5.587 3.450 1.00 87.50 87 ASP A N 1
ATOM 704 C CA . ASP A 1 87 ? -13.277 6.372 2.718 1.00 87.50 87 ASP A CA 1
ATOM 705 C C . ASP A 1 87 ? -13.200 7.870 3.061 1.00 87.50 87 ASP A C 1
ATOM 707 O O . ASP A 1 87 ? -13.250 8.733 2.174 1.00 87.50 87 ASP A O 1
ATOM 711 N N . GLU A 1 88 ? -13.010 8.196 4.342 1.00 89.19 88 GLU A N 1
ATOM 712 C CA . GLU A 1 88 ? -12.773 9.568 4.807 1.00 89.19 88 GLU A CA 1
ATOM 713 C C . GLU A 1 88 ? -11.506 10.155 4.172 1.00 89.19 88 GLU A C 1
ATOM 715 O O . GLU A 1 88 ? -11.537 11.258 3.621 1.00 89.19 88 GLU A O 1
ATOM 720 N N . LEU A 1 89 ? -10.407 9.391 4.167 1.00 87.69 89 LEU A N 1
ATOM 721 C CA . LEU A 1 89 ? -9.147 9.816 3.558 1.00 87.69 89 LEU A CA 1
ATOM 722 C C . LEU A 1 89 ? -9.287 10.033 2.044 1.00 87.69 89 LEU A C 1
ATOM 724 O O . LEU A 1 89 ? -8.765 11.010 1.509 1.00 87.69 89 LEU A O 1
ATOM 728 N N . GLN A 1 90 ? -9.994 9.144 1.342 1.00 86.94 90 GLN A N 1
ATOM 729 C CA . GLN A 1 90 ? -10.267 9.299 -0.089 1.00 86.94 90 GLN A CA 1
ATOM 730 C C . GLN A 1 90 ? -11.048 10.590 -0.368 1.00 86.94 90 GLN A C 1
ATOM 732 O O . GLN A 1 90 ? -10.765 11.289 -1.345 1.00 86.94 90 GLN A O 1
ATOM 737 N N . THR A 1 91 ? -12.008 10.920 0.494 1.00 89.75 91 THR A N 1
ATOM 738 C CA . THR A 1 91 ? -12.803 12.148 0.394 1.00 89.75 91 THR A CA 1
ATOM 739 C C . THR A 1 91 ? -11.942 13.390 0.629 1.00 89.75 91 THR A C 1
ATOM 741 O O . THR A 1 91 ? -12.015 14.327 -0.162 1.00 89.75 91 THR A O 1
ATOM 744 N N . GLU A 1 92 ? -11.077 13.378 1.648 1.00 88.69 92 GLU A N 1
ATOM 745 C CA . GLU A 1 92 ? -10.134 14.468 1.951 1.00 88.69 92 GLU A CA 1
ATOM 746 C C . GLU A 1 92 ? -9.169 14.749 0.787 1.00 88.69 92 GLU A C 1
ATOM 748 O O . GLU A 1 92 ? -8.900 15.903 0.459 1.00 88.69 92 GLU A O 1
ATOM 753 N N . LEU A 1 93 ? -8.651 13.695 0.150 1.00 84.50 93 LEU A N 1
ATOM 754 C CA . LEU A 1 93 ? -7.693 13.802 -0.955 1.00 84.50 93 LEU A CA 1
ATOM 755 C C . LEU A 1 93 ? -8.346 14.172 -2.292 1.00 84.50 93 LEU A C 1
ATOM 757 O O . LEU A 1 93 ? -7.650 14.575 -3.229 1.00 84.50 93 LEU A O 1
ATOM 761 N N . SER A 1 94 ? -9.663 14.010 -2.410 1.00 82.75 94 SER A N 1
ATOM 762 C CA . SER A 1 94 ? -10.381 14.318 -3.640 1.00 82.75 94 SER A CA 1
ATOM 763 C C . SER A 1 94 ? -10.507 15.840 -3.814 1.00 82.75 94 SER A C 1
ATOM 765 O O . SER A 1 94 ? -10.876 16.546 -2.875 1.00 82.75 94 SER A O 1
ATOM 767 N N . PRO A 1 95 ? -10.259 16.384 -5.022 1.00 65.88 95 PRO A N 1
ATOM 768 C CA . PRO A 1 95 ? -10.211 17.832 -5.268 1.00 65.88 95 PRO A CA 1
ATOM 769 C C . PRO 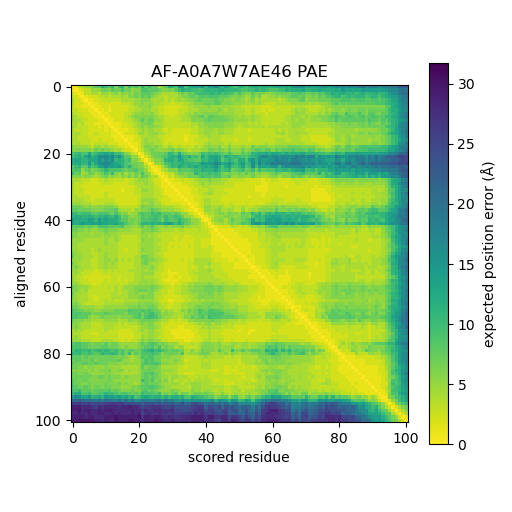A 1 95 ? -11.531 18.574 -4.991 1.00 65.88 95 PRO A C 1
ATOM 771 O O . PRO A 1 95 ? -11.555 19.803 -4.942 1.00 65.88 95 PRO A O 1
ATOM 774 N N . THR A 1 96 ? -12.630 17.855 -4.764 1.00 54.09 96 THR A N 1
ATOM 775 C CA . THR A 1 96 ? -13.918 18.414 -4.337 1.00 54.09 96 THR A CA 1
ATOM 776 C C . THR A 1 96 ? -13.856 19.053 -2.940 1.00 54.09 96 THR A C 1
ATOM 778 O O . THR A 1 96 ? -14.653 19.940 -2.650 1.00 54.09 96 THR A O 1
ATOM 781 N N . ALA A 1 97 ? -12.883 18.687 -2.095 1.00 49.72 97 ALA A N 1
ATOM 782 C CA . ALA A 1 97 ? -12.681 19.290 -0.773 1.00 49.72 97 ALA A CA 1
ATOM 783 C C . ALA A 1 97 ? -12.064 20.707 -0.814 1.00 49.72 97 ALA A C 1
ATOM 785 O O . ALA A 1 97 ? -12.032 21.398 0.201 1.00 49.72 97 ALA A O 1
ATOM 786 N N . SER A 1 98 ? -11.576 21.174 -1.971 1.00 47.12 98 SER A N 1
ATOM 787 C CA . SER A 1 98 ? -10.879 22.466 -2.102 1.00 47.12 98 SER A CA 1
ATOM 788 C C . SER A 1 98 ? -11.760 23.638 -2.574 1.00 47.12 98 SER A C 1
ATOM 790 O O . SER A 1 98 ? -11.219 24.686 -2.912 1.00 47.12 98 SER A O 1
ATOM 792 N N . GLN A 1 99 ? -13.095 23.501 -2.608 1.00 39.69 99 GLN A N 1
ATOM 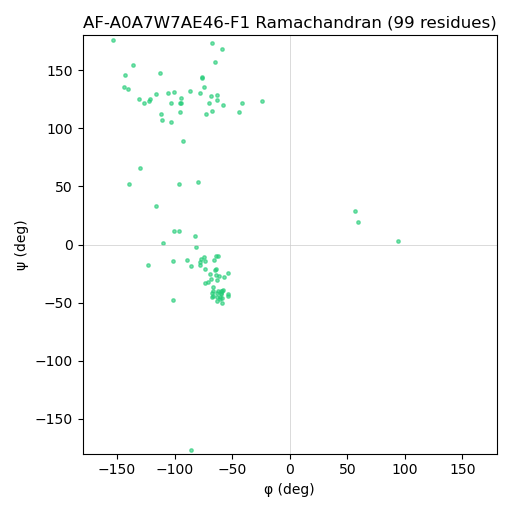793 C CA . GLN A 1 99 ? -14.022 24.578 -3.025 1.00 39.69 99 GLN A CA 1
ATOM 794 C C . GLN A 1 99 ? -14.975 25.067 -1.918 1.00 39.69 99 GLN A C 1
ATOM 796 O O . GLN A 1 99 ? -16.100 25.480 -2.190 1.00 39.69 99 GLN A O 1
ATOM 801 N N . SER A 1 100 ? -14.533 25.057 -0.663 1.00 39.28 100 SER A N 1
ATOM 802 C CA . SER A 1 100 ? -15.244 25.719 0.436 1.00 39.28 100 SER A CA 1
ATOM 803 C C . SER A 1 100 ? -14.299 26.604 1.246 1.00 39.28 100 SER A C 1
ATOM 805 O O . SER A 1 100 ? -14.017 26.312 2.406 1.00 39.28 100 SER A O 1
ATOM 807 N N . THR A 1 101 ? -13.763 27.668 0.643 1.00 35.19 101 THR A N 1
ATOM 808 C CA . THR A 1 101 ? -13.331 28.890 1.350 1.00 35.19 101 THR A CA 1
ATOM 809 C C . THR A 1 101 ? -13.355 30.068 0.389 1.00 35.19 101 THR A C 1
ATOM 811 O O . THR A 1 101 ? -12.925 29.876 -0.770 1.00 35.19 101 THR A O 1
#

Radius of gyration: 14.91 Å; Cα contacts (8 Å, |Δi|>4): 93; chains: 1; bounding box: 32×44×35 Å

Sequence (101 aa):
MRDKEKLLDEAEPLRFLFSHSALREGWDNPNVFQICALREMATERSRRQLLGHGLRLPVDNHALRRRDEGIARLTVIADTDYATFADELQTELSPTASQST

Secondary structure (DSSP, 8-state):
-TTGGGGG-TT--------SSS--TT---S---EEEE-S--S-HHHHHHHHHHHSSPPB-TT-PBP--TTTS-PEEEE-HHHHHHHHHHHHHHSGGGGS--

Organism: NCBI:txid260085

Nearest PDB structures (foldseek):
  7esv-assembly1_C  TM=2.037E-01  e=4.557E+00  Pseudomonas phage phiYY
  7esp-assembly1_C  TM=1.579E-01  e=4.258E+00  Pseudomonas phage phiYY

Solvent-accessible surface area (backbone atoms only — not comparable to full-atom values): 6594 Å² total; per-residue (Å²): 126,85,72,63,73,47,64,73,41,84,85,45,83,73,83,82,84,87,70,98,52,78,72,60,94,86,69,81,61,37,77,35,47,68,47,75,48,92,61,90,73,95,42,70,70,59,52,54,52,55,50,57,50,32,71,39,60,24,56,51,95,81,71,47,73,46,79,51,68,91,69,56,46,64,46,79,47,55,51,73,71,58,45,50,53,52,54,50,51,52,51,66,73,34,76,79,64,76,78,82,128

Mean predicted aligned error: 6.69 Å

Foldseek 3Di:
DPPLVCCQPPPDPDDDDDDPALDDDPPQAQQAAEDEDEDDDPDLVSLVVSVVSPQHFHAHPVRDGDPPPVRNHHHYHYDPVSVVSVVVVVVVPDCVVVPDD

pLDDT: mean 82.56, std 12.68, range [35.19, 94.88]